Protein AF-A0AAV6HUF1-F1 (afdb_monomer_lite)

Structure (mmCIF, N/CA/C/O backbone):
data_AF-A0AAV6HUF1-F1
#
_entry.id   AF-A0AAV6HUF1-F1
#
loop_
_atom_site.group_PDB
_atom_site.id
_atom_site.type_symbol
_atom_site.label_atom_id
_atom_site.label_alt_id
_atom_site.label_comp_id
_atom_site.label_asym_id
_atom_site.label_entity_id
_atom_site.label_seq_id
_atom_site.pdbx_PDB_ins_code
_atom_site.Cartn_x
_atom_site.Cartn_y
_atom_site.Cartn_z
_atom_site.occupancy
_atom_site.B_iso_or_equiv
_atom_site.auth_seq_id
_atom_site.auth_comp_id
_atom_site.auth_asym_id
_atom_site.auth_atom_id
_atom_site.pdbx_PDB_model_num
ATOM 1 N N . MET A 1 1 ? 16.643 -7.130 -5.142 1.00 60.09 1 MET A N 1
ATOM 2 C CA . MET A 1 1 ? 15.341 -6.680 -5.684 1.00 60.09 1 MET A CA 1
ATOM 3 C C . MET A 1 1 ? 15.364 -6.553 -7.205 1.00 60.09 1 MET A C 1
ATOM 5 O O . MET A 1 1 ? 14.605 -7.262 -7.846 1.00 60.09 1 MET A O 1
ATOM 9 N N . PHE A 1 2 ? 16.252 -5.744 -7.796 1.00 74.12 2 PHE A N 1
ATOM 10 C CA . PHE A 1 2 ? 16.273 -5.488 -9.250 1.00 74.12 2 PHE A CA 1
ATOM 11 C C . PHE A 1 2 ? 16.430 -6.749 -10.125 1.00 74.12 2 PHE A C 1
ATOM 13 O O . PHE A 1 2 ? 15.743 -6.877 -11.133 1.00 74.12 2 PHE A O 1
ATOM 20 N N . LEU A 1 3 ? 17.226 -7.732 -9.683 1.00 79.75 3 LEU A N 1
ATOM 21 C CA . LEU A 1 3 ? 17.421 -9.001 -10.400 1.00 79.75 3 LEU A CA 1
ATOM 22 C C . LEU A 1 3 ? 16.119 -9.792 -10.615 1.00 79.75 3 LEU A C 1
ATOM 24 O O . LEU A 1 3 ? 15.947 -10.410 -11.659 1.00 79.75 3 LEU A O 1
ATOM 28 N N . ILE A 1 4 ? 15.189 -9.750 -9.655 1.00 84.06 4 ILE A N 1
ATOM 29 C CA . ILE A 1 4 ? 13.908 -10.470 -9.748 1.00 84.06 4 ILE A CA 1
ATOM 30 C C . ILE A 1 4 ? 13.023 -9.842 -10.828 1.00 84.06 4 ILE A C 1
ATOM 32 O O . ILE A 1 4 ? 12.381 -10.561 -11.590 1.00 84.06 4 ILE A O 1
ATOM 36 N N . VAL A 1 5 ? 13.030 -8.510 -10.926 1.00 84.38 5 VAL A N 1
ATOM 37 C CA . VAL A 1 5 ? 12.274 -7.785 -11.954 1.00 84.38 5 VAL A CA 1
ATOM 38 C C . VAL A 1 5 ? 12.822 -8.107 -13.342 1.00 84.38 5 VAL A C 1
ATOM 40 O O . VAL A 1 5 ? 12.061 -8.470 -14.235 1.00 84.38 5 VAL A O 1
ATOM 43 N N . VAL A 1 6 ? 14.147 -8.079 -13.501 1.00 83.25 6 VAL A N 1
ATOM 44 C CA . VAL A 1 6 ? 14.808 -8.441 -14.763 1.00 83.25 6 VAL A CA 1
ATOM 45 C C . VAL A 1 6 ? 14.539 -9.900 -15.141 1.00 83.25 6 VAL A C 1
ATOM 47 O O . VAL A 1 6 ? 14.185 -10.177 -16.284 1.00 83.25 6 VAL A O 1
ATOM 50 N N . ALA A 1 7 ? 14.652 -10.837 -14.196 1.00 85.50 7 ALA A N 1
ATOM 51 C CA . ALA A 1 7 ? 14.393 -12.253 -14.447 1.00 85.50 7 ALA A CA 1
ATOM 52 C C . ALA A 1 7 ? 12.942 -12.507 -14.883 1.00 85.50 7 ALA A C 1
ATOM 54 O O . ALA A 1 7 ? 12.719 -13.233 -15.848 1.00 85.50 7 ALA A O 1
ATOM 55 N N . ASN A 1 8 ? 11.962 -11.869 -14.232 1.00 85.25 8 ASN A N 1
ATOM 56 C CA . ASN A 1 8 ? 10.551 -11.977 -14.607 1.00 85.25 8 ASN A CA 1
ATOM 57 C C . ASN A 1 8 ? 10.303 -11.521 -16.056 1.00 85.25 8 ASN A C 1
ATOM 59 O O . ASN A 1 8 ? 9.626 -12.215 -16.819 1.00 85.25 8 ASN A O 1
ATOM 63 N N . MET A 1 9 ? 10.923 -10.404 -16.453 1.00 82.94 9 MET A N 1
ATOM 64 C CA . MET A 1 9 ? 10.835 -9.875 -17.814 1.00 82.94 9 MET A CA 1
ATOM 65 C C . MET A 1 9 ? 11.542 -10.777 -18.838 1.00 82.94 9 MET A C 1
ATOM 67 O O . MET A 1 9 ? 10.960 -11.071 -19.883 1.00 82.94 9 MET A O 1
ATOM 71 N N . LYS A 1 10 ? 12.762 -11.259 -18.545 1.00 85.88 10 LYS A N 1
ATOM 72 C CA . LYS A 1 10 ? 13.531 -12.148 -19.442 1.00 85.88 10 LYS A CA 1
ATOM 73 C C . LYS A 1 10 ? 12.841 -13.499 -19.650 1.00 85.88 10 LYS A C 1
ATOM 75 O O . LYS A 1 10 ? 12.828 -14.013 -20.764 1.00 85.88 10 LYS A O 1
ATOM 80 N N . LEU A 1 11 ? 12.217 -14.037 -18.603 1.00 89.19 11 LEU A N 1
ATOM 81 C CA . LEU A 1 11 ? 11.454 -15.287 -18.652 1.00 89.19 11 LEU A CA 1
ATOM 82 C C . LEU A 1 11 ? 10.034 -15.116 -19.223 1.00 89.19 11 LEU A C 1
ATOM 84 O O . LEU A 1 11 ? 9.312 -16.103 -19.329 1.00 89.19 11 LEU A O 1
ATOM 88 N N . LYS A 1 12 ? 9.629 -13.890 -19.597 1.00 86.44 12 LYS A N 1
ATOM 89 C CA . LYS A 1 12 ? 8.313 -13.568 -20.181 1.00 86.44 12 LYS A CA 1
ATOM 90 C C . LYS A 1 12 ? 7.139 -14.132 -19.369 1.00 86.44 12 LYS A C 1
ATOM 92 O O . LYS A 1 12 ? 6.148 -14.581 -19.936 1.00 86.44 12 LYS A O 1
ATOM 97 N N . LEU A 1 13 ? 7.238 -14.085 -18.038 1.00 86.50 13 LEU A N 1
ATOM 98 C CA . LEU A 1 13 ? 6.240 -14.693 -17.149 1.00 86.50 13 LEU A CA 1
ATOM 99 C C . LEU A 1 13 ? 4.868 -14.003 -17.223 1.00 86.50 13 LEU A C 1
ATOM 101 O O . LEU A 1 13 ? 3.872 -14.600 -16.829 1.00 86.50 13 LEU A O 1
ATOM 105 N N . GLY A 1 14 ? 4.805 -12.757 -17.710 1.00 83.25 14 GLY A N 1
ATOM 106 C CA . GLY A 1 14 ? 3.550 -12.014 -17.868 1.00 83.25 14 GLY A CA 1
ATOM 107 C C . GLY A 1 14 ? 2.866 -11.661 -16.544 1.00 83.25 14 GLY A C 1
ATOM 108 O O . GLY A 1 14 ? 1.686 -11.322 -16.533 1.00 83.25 14 GLY A O 1
ATOM 109 N N . THR A 1 15 ? 3.588 -11.747 -15.425 1.00 88.62 15 THR A N 1
ATOM 110 C CA . THR A 1 15 ? 3.066 -11.500 -14.079 1.00 88.62 15 THR A CA 1
ATOM 111 C C . THR A 1 15 ? 3.549 -10.161 -13.528 1.00 88.62 15 THR A C 1
ATOM 113 O O . THR A 1 15 ? 4.662 -9.718 -13.801 1.00 88.62 15 THR A O 1
ATOM 116 N N . GLY A 1 16 ? 2.702 -9.503 -12.733 1.00 86.38 16 GLY A N 1
ATOM 117 C CA . GLY A 1 16 ? 3.086 -8.301 -11.991 1.00 86.38 16 GLY A CA 1
ATOM 118 C C . GLY A 1 16 ? 3.967 -8.625 -10.780 1.00 86.38 16 GLY A C 1
ATOM 119 O O . GLY A 1 16 ? 3.915 -9.729 -10.238 1.00 86.38 16 GLY A O 1
ATOM 120 N N . ILE A 1 17 ? 4.754 -7.646 -10.326 1.00 88.88 17 ILE A N 1
ATOM 121 C CA . ILE A 1 17 ? 5.575 -7.747 -9.111 1.00 88.88 17 ILE A CA 1
ATOM 122 C C . ILE A 1 17 ? 5.099 -6.695 -8.109 1.00 88.88 17 ILE A C 1
ATOM 124 O O . ILE A 1 17 ? 5.119 -5.502 -8.406 1.00 88.88 17 ILE A O 1
ATOM 128 N N . LEU A 1 18 ? 4.709 -7.136 -6.910 1.00 90.56 18 LEU A N 1
ATOM 129 C CA . LEU A 1 18 ? 4.357 -6.258 -5.795 1.00 90.56 18 LEU A CA 1
ATOM 130 C C . LEU A 1 18 ? 5.588 -6.005 -4.918 1.00 90.56 18 LEU A C 1
ATOM 132 O O . LEU A 1 18 ? 6.174 -6.941 -4.375 1.00 90.56 18 LEU A O 1
ATOM 136 N N . ILE A 1 19 ? 5.963 -4.737 -4.755 1.00 89.19 19 ILE A N 1
ATOM 137 C CA . ILE A 1 19 ? 7.070 -4.312 -3.892 1.00 89.19 19 ILE A CA 1
ATOM 138 C C . ILE A 1 19 ? 6.486 -3.516 -2.729 1.00 89.19 19 ILE A C 1
ATOM 140 O O . ILE A 1 19 ? 6.077 -2.369 -2.897 1.00 89.19 19 ILE A O 1
ATOM 144 N N . ALA A 1 20 ? 6.443 -4.127 -1.547 1.00 89.19 20 ALA A N 1
ATOM 145 C CA . ALA A 1 20 ? 6.016 -3.451 -0.329 1.00 89.19 20 ALA A CA 1
ATOM 146 C C . ALA A 1 20 ? 7.164 -2.589 0.219 1.00 89.19 20 ALA A C 1
ATOM 148 O O . ALA A 1 20 ? 8.213 -3.107 0.605 1.00 89.19 20 ALA A O 1
ATOM 149 N N . VAL A 1 21 ? 6.969 -1.270 0.243 1.00 87.31 21 VAL A N 1
ATOM 150 C CA . VAL A 1 21 ? 7.951 -0.312 0.762 1.00 87.31 21 VAL A CA 1
ATOM 151 C C . VAL A 1 21 ? 7.529 0.110 2.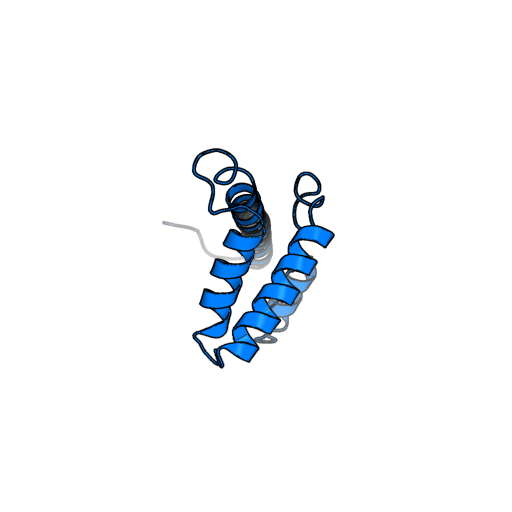173 1.00 87.31 21 VAL A C 1
ATOM 153 O O . VAL A 1 21 ? 6.411 0.594 2.351 1.00 87.31 21 VAL A O 1
ATOM 156 N N . PRO A 1 22 ? 8.384 -0.072 3.195 1.00 81.69 22 PRO A N 1
ATOM 157 C CA . PRO A 1 22 ? 8.028 0.271 4.564 1.00 81.69 22 PRO A CA 1
ATOM 158 C C . PRO A 1 22 ? 7.900 1.787 4.750 1.00 81.69 22 PRO A C 1
ATOM 160 O O . PRO A 1 22 ? 8.602 2.578 4.113 1.00 81.69 22 PRO A O 1
ATOM 163 N N . ILE A 1 23 ? 7.040 2.187 5.687 1.00 72.12 23 ILE A N 1
ATOM 164 C CA . ILE A 1 23 ? 6.943 3.577 6.139 1.00 72.12 23 ILE A CA 1
ATOM 165 C C . ILE A 1 23 ? 8.286 3.979 6.785 1.00 72.12 23 ILE A C 1
ATOM 167 O O . ILE A 1 23 ? 8.846 3.194 7.560 1.00 72.12 23 ILE A O 1
ATOM 171 N N . PRO A 1 24 ? 8.822 5.182 6.504 1.00 73.00 24 PRO A N 1
ATOM 172 C CA . PRO A 1 24 ? 10.030 5.679 7.162 1.00 73.00 24 PRO A CA 1
ATOM 173 C C . PRO A 1 24 ? 9.920 5.649 8.697 1.00 73.00 24 PRO A C 1
ATOM 175 O O . PRO A 1 24 ? 8.870 5.955 9.262 1.00 73.00 24 PRO A O 1
ATOM 178 N N . LYS A 1 25 ? 11.012 5.298 9.393 1.00 69.75 25 LYS A N 1
ATOM 179 C CA . LYS A 1 25 ? 11.018 5.071 10.857 1.00 69.75 25 LYS A CA 1
ATOM 180 C C . LYS A 1 25 ? 10.516 6.267 11.667 1.00 69.75 25 LYS A C 1
ATOM 182 O O . LYS A 1 25 ? 9.801 6.069 12.648 1.00 69.75 25 LYS A O 1
ATOM 187 N N . GLU A 1 26 ? 10.830 7.474 11.209 1.00 64.69 26 GLU A N 1
ATOM 188 C CA . GLU A 1 26 ? 10.402 8.764 11.774 1.00 64.69 26 GLU A CA 1
ATOM 189 C C . GLU A 1 26 ? 8.871 8.908 11.836 1.00 64.69 26 GLU A C 1
ATOM 191 O O . GLU A 1 26 ? 8.326 9.674 12.625 1.00 64.69 26 GLU A O 1
ATOM 196 N N . HIS A 1 27 ? 8.159 8.104 11.049 1.00 60.59 27 HIS A N 1
ATOM 197 C CA . HIS A 1 27 ? 6.709 8.073 10.964 1.00 60.59 27 HIS A CA 1
ATOM 198 C C . HIS A 1 27 ? 6.098 6.767 11.513 1.00 60.59 27 HIS A C 1
ATOM 200 O O . HIS A 1 27 ? 4.880 6.613 11.498 1.00 60.59 27 HIS A O 1
ATOM 206 N N . SER A 1 28 ? 6.889 5.841 12.067 1.00 58.94 28 SER A N 1
ATOM 207 C CA . SER A 1 28 ? 6.409 4.511 12.504 1.00 58.94 28 SER A CA 1
ATOM 208 C C . SER A 1 28 ? 5.734 4.468 13.890 1.00 58.94 28 SER A C 1
ATOM 210 O O . SER A 1 28 ? 5.049 3.502 14.213 1.00 58.94 28 SER A O 1
ATOM 212 N N . ALA A 1 29 ? 5.867 5.520 14.706 1.00 54.62 29 ALA A N 1
ATOM 213 C CA . ALA A 1 29 ? 5.541 5.497 16.141 1.00 54.62 29 ALA A CA 1
ATOM 214 C C . ALA A 1 29 ? 4.038 5.488 16.520 1.00 54.62 29 ALA A C 1
ATOM 216 O O . ALA A 1 29 ? 3.713 5.537 17.701 1.00 54.62 29 ALA A O 1
ATOM 217 N N . SER A 1 30 ? 3.104 5.436 15.562 1.00 63.12 30 SER A N 1
ATOM 218 C CA . SER A 1 30 ? 1.653 5.539 15.832 1.00 63.12 30 SER A CA 1
ATOM 219 C C . SER A 1 30 ? 0.859 4.252 15.581 1.00 63.12 30 SER A C 1
ATOM 221 O O . SER A 1 30 ? -0.365 4.312 15.487 1.00 63.12 30 SER A O 1
ATOM 223 N N . GLY A 1 31 ? 1.527 3.101 15.449 1.00 65.81 31 GLY A N 1
ATOM 224 C CA . GLY A 1 31 ? 0.889 1.847 15.027 1.00 65.81 31 GLY A CA 1
ATOM 225 C C . GLY A 1 31 ? -0.314 1.426 15.880 1.00 65.81 31 GLY A C 1
ATOM 226 O O . GLY A 1 31 ? -1.361 1.108 15.332 1.00 65.81 31 GLY A O 1
ATOM 227 N N . SER A 1 32 ? -0.214 1.499 17.210 1.00 71.38 32 SER A N 1
ATOM 228 C CA . SER A 1 32 ? -1.295 1.082 18.120 1.00 71.38 32 SER A CA 1
ATOM 229 C C . SER A 1 32 ? -2.518 2.007 18.096 1.00 71.38 32 SER A C 1
ATOM 231 O O . SER A 1 32 ? -3.652 1.539 18.185 1.00 71.38 32 SER A O 1
ATOM 233 N N . LEU A 1 33 ? -2.301 3.318 17.954 1.00 74.06 33 LEU A N 1
ATOM 234 C CA . LEU A 1 33 ? -3.375 4.309 17.855 1.00 74.06 33 LEU A CA 1
ATOM 235 C C . LEU A 1 33 ? -4.136 4.169 16.530 1.00 74.06 33 LEU A C 1
ATOM 237 O O . LEU A 1 33 ? -5.364 4.214 16.521 1.00 74.06 33 LEU A O 1
ATOM 241 N N . ILE A 1 34 ? -3.409 3.942 15.433 1.00 75.94 34 ILE A N 1
ATOM 242 C CA . ILE A 1 34 ? -4.002 3.697 14.114 1.00 75.94 34 ILE A CA 1
ATOM 243 C C . ILE A 1 34 ? -4.774 2.375 14.110 1.00 75.94 34 ILE A C 1
ATOM 245 O O . ILE A 1 34 ? -5.911 2.353 13.655 1.00 75.94 34 ILE A O 1
ATOM 249 N N . GLU A 1 35 ? -4.211 1.303 14.669 1.00 80.44 35 GLU A N 1
ATOM 250 C CA . GLU A 1 35 ? -4.890 0.005 14.755 1.00 80.44 35 GLU A CA 1
ATOM 251 C C . GLU A 1 35 ? -6.223 0.119 15.508 1.00 80.44 35 GLU A C 1
ATOM 253 O O . GLU A 1 35 ? -7.262 -0.326 15.025 1.00 80.44 35 GLU A O 1
ATOM 258 N N . SER A 1 36 ? -6.228 0.807 16.653 1.00 84.00 36 SER A N 1
ATOM 259 C CA . SER A 1 36 ? -7.453 1.062 17.420 1.00 84.00 36 SER A CA 1
ATOM 260 C C . SER A 1 36 ? -8.492 1.858 16.616 1.00 84.00 36 SER A C 1
ATOM 262 O O . SER A 1 36 ? -9.683 1.530 16.623 1.00 84.00 36 SER A O 1
ATOM 264 N N . ALA A 1 37 ? -8.051 2.872 15.864 1.00 84.88 37 ALA A N 1
ATOM 265 C CA . ALA A 1 37 ? -8.924 3.648 14.990 1.00 84.88 37 ALA A CA 1
ATOM 266 C C . ALA A 1 37 ? -9.504 2.809 13.837 1.00 84.88 37 ALA A C 1
ATOM 268 O O . ALA A 1 37 ? -10.690 2.942 13.538 1.00 84.88 37 ALA A O 1
ATOM 269 N N . ILE A 1 38 ? -8.709 1.917 13.234 1.00 86.38 38 ILE A N 1
ATOM 270 C CA . ILE A 1 38 ? -9.153 0.995 12.176 1.00 86.38 38 ILE A CA 1
ATOM 271 C C . ILE A 1 38 ? -10.220 0.044 12.714 1.00 86.38 38 ILE A C 1
ATOM 273 O O . ILE A 1 38 ? -11.291 -0.065 12.119 1.00 86.38 38 ILE A O 1
ATOM 277 N N . GLN A 1 39 ? -9.977 -0.595 13.861 1.00 91.44 39 GLN A N 1
ATOM 278 C CA . GLN A 1 39 ? -10.947 -1.518 14.460 1.00 91.44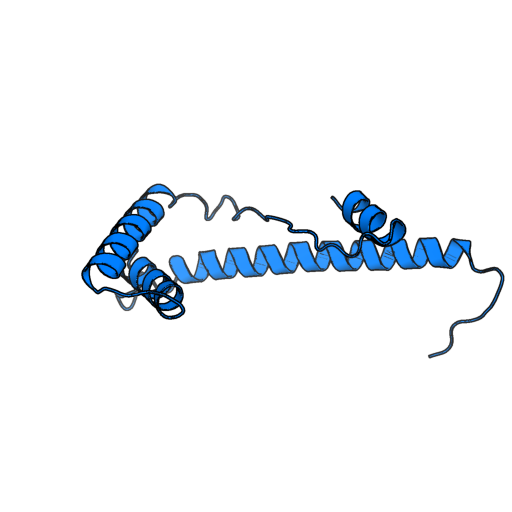 39 GLN A CA 1
ATOM 279 C C . GLN A 1 39 ? -12.272 -0.820 14.776 1.00 91.44 39 GLN A C 1
ATOM 281 O O . GLN A 1 39 ? -13.352 -1.354 14.516 1.00 91.44 39 GLN A O 1
ATOM 286 N N . LYS A 1 40 ? -12.208 0.414 15.282 1.00 91.31 40 LYS A N 1
ATOM 287 C CA . LYS A 1 40 ? -13.408 1.209 15.543 1.00 91.31 40 LYS A CA 1
ATOM 288 C C . LYS A 1 40 ? -14.137 1.596 14.252 1.00 91.31 40 LYS A C 1
ATOM 290 O O . LYS A 1 40 ? -15.356 1.462 14.197 1.00 91.31 40 LYS A O 1
ATOM 295 N N . ALA A 1 41 ? -13.416 2.017 13.214 1.00 89.62 41 ALA A N 1
ATOM 296 C CA . ALA A 1 41 ? -14.003 2.338 11.915 1.00 89.62 41 ALA A CA 1
ATOM 297 C C . ALA A 1 41 ? -14.674 1.115 11.263 1.00 89.62 41 ALA A C 1
ATOM 299 O O . ALA A 1 41 ? -15.766 1.246 10.718 1.00 89.62 41 ALA A O 1
ATOM 300 N N . LEU A 1 42 ? -14.075 -0.076 11.374 1.00 92.56 42 LEU A N 1
ATOM 301 C CA . LEU A 1 42 ? -14.652 -1.333 10.880 1.00 92.56 42 LEU A CA 1
ATOM 302 C C . LEU A 1 42 ? -15.956 -1.698 11.595 1.00 92.56 42 LEU A C 1
ATOM 304 O O . LEU A 1 42 ? -16.924 -2.092 10.943 1.00 92.56 42 LEU A O 1
ATOM 308 N N . ASN A 1 43 ? -16.005 -1.541 12.919 1.00 94.94 43 ASN A N 1
ATOM 309 C CA . ASN A 1 43 ? -17.230 -1.779 13.683 1.00 94.94 43 ASN A CA 1
ATOM 310 C C . ASN A 1 43 ? -18.332 -0.794 13.276 1.00 94.94 43 ASN A C 1
ATOM 312 O O . ASN A 1 43 ? -19.445 -1.211 12.975 1.00 94.94 43 ASN A O 1
ATOM 316 N N . GLU A 1 44 ? -18.008 0.496 13.158 1.00 93.56 44 GLU A N 1
ATOM 317 C CA . GLU A 1 44 ? -18.977 1.505 12.719 1.00 93.56 44 GLU A CA 1
ATOM 318 C C . GLU A 1 44 ? -19.457 1.284 11.274 1.00 93.56 44 GLU A C 1
ATOM 320 O O . GLU A 1 44 ? -20.624 1.540 10.976 1.00 93.56 44 GLU A O 1
ATOM 325 N N . ALA A 1 45 ? -18.586 0.811 10.376 1.00 93.75 45 ALA A N 1
ATOM 326 C CA . ALA A 1 45 ? -18.963 0.454 9.008 1.00 93.75 45 ALA A CA 1
ATOM 327 C C . ALA A 1 45 ? -19.976 -0.697 9.007 1.00 93.75 45 ALA A C 1
ATOM 329 O O . ALA A 1 45 ? -20.990 -0.627 8.310 1.00 93.75 45 ALA A O 1
ATOM 330 N N . ARG A 1 46 ? -19.733 -1.720 9.838 1.00 93.31 46 ARG A N 1
ATOM 331 C CA . ARG A 1 46 ? -20.615 -2.881 9.992 1.00 93.31 46 ARG A CA 1
ATOM 332 C C . ARG A 1 46 ? -21.969 -2.492 10.577 1.00 93.31 46 ARG A C 1
ATOM 334 O O . ARG A 1 46 ? -22.989 -2.885 10.018 1.00 93.31 46 ARG A O 1
ATOM 341 N N . ASP A 1 47 ? -21.982 -1.682 11.633 1.00 95.38 47 ASP A N 1
ATOM 342 C CA . ASP A 1 47 ? -23.215 -1.212 12.280 1.00 95.38 47 ASP A CA 1
ATOM 343 C C . ASP A 1 47 ? -24.072 -0.361 11.330 1.00 95.38 47 ASP A C 1
ATOM 345 O O . ASP A 1 47 ? -25.300 -0.404 11.377 1.00 95.38 47 ASP A O 1
ATOM 349 N N . LYS A 1 48 ? -23.427 0.390 10.429 1.00 93.19 48 LYS A N 1
ATOM 350 C CA . LYS A 1 48 ? -24.086 1.205 9.397 1.00 93.19 48 LYS A CA 1
ATOM 351 C C . LYS A 1 48 ? -24.408 0.433 8.111 1.00 93.19 48 LYS A C 1
ATOM 353 O O . LYS A 1 48 ? -24.986 1.018 7.198 1.00 93.19 48 LYS A O 1
ATOM 358 N N . GLY A 1 49 ? -24.032 -0.844 8.011 1.00 94.06 49 GLY A N 1
ATOM 359 C CA . GLY A 1 49 ? -24.236 -1.659 6.810 1.00 94.06 49 GLY A CA 1
ATOM 360 C C . GLY A 1 49 ? -23.468 -1.169 5.574 1.00 94.06 49 GLY A C 1
ATOM 361 O O . GLY A 1 49 ? -23.895 -1.422 4.447 1.00 94.06 49 GLY A O 1
ATOM 362 N N . ILE A 1 50 ? -22.355 -0.451 5.758 1.00 92.62 50 ILE A N 1
ATOM 363 C CA . ILE A 1 50 ? -21.525 0.054 4.657 1.00 92.62 50 ILE A CA 1
ATOM 364 C C . ILE A 1 50 ? -20.736 -1.113 4.069 1.00 92.62 50 ILE A C 1
ATOM 366 O O . ILE A 1 50 ? -19.966 -1.764 4.768 1.00 92.62 50 ILE A O 1
ATOM 370 N N . THR A 1 51 ? -20.927 -1.377 2.778 1.00 90.81 51 THR A N 1
ATOM 371 C CA . THR A 1 51 ? -20.302 -2.503 2.072 1.00 90.81 51 THR A CA 1
ATOM 372 C C . THR A 1 51 ? -19.915 -2.114 0.646 1.00 90.81 51 THR A C 1
ATOM 374 O O . THR A 1 51 ? -20.343 -1.082 0.119 1.00 90.81 51 THR A O 1
ATOM 377 N N . GLY A 1 52 ? -19.092 -2.943 0.004 1.00 90.56 52 GLY A N 1
ATOM 378 C CA . GLY A 1 52 ? -18.698 -2.755 -1.389 1.00 90.56 52 GLY A CA 1
ATOM 379 C C . GLY A 1 52 ? -17.781 -1.547 -1.582 1.00 90.56 52 GLY A C 1
ATOM 380 O O . GLY A 1 52 ? -16.898 -1.270 -0.776 1.00 90.56 52 GLY A O 1
ATOM 381 N N . ASN A 1 53 ? -17.985 -0.805 -2.667 1.00 88.62 53 ASN A N 1
ATOM 382 C CA . ASN A 1 53 ? -17.141 0.339 -3.030 1.00 88.62 53 ASN A CA 1
ATOM 383 C C . ASN A 1 53 ? -17.195 1.515 -2.033 1.00 88.62 53 ASN A C 1
ATOM 385 O O . ASN A 1 53 ? -16.315 2.372 -2.072 1.00 88.62 53 ASN A O 1
ATOM 389 N N . ALA A 1 54 ? -18.204 1.564 -1.157 1.00 87.69 54 ALA A N 1
ATOM 390 C CA . ALA A 1 54 ? -18.359 2.604 -0.142 1.00 87.69 54 ALA A CA 1
ATOM 391 C C . ALA A 1 54 ? -17.527 2.337 1.125 1.00 87.69 54 ALA A C 1
ATOM 393 O O . ALA A 1 54 ? -17.294 3.257 1.909 1.00 87.69 54 ALA A O 1
ATOM 394 N N . GLU A 1 55 ? -17.049 1.105 1.314 1.00 88.94 55 GLU A N 1
ATOM 395 C CA . GLU A 1 55 ? -16.319 0.693 2.512 1.00 88.94 55 GLU A CA 1
ATOM 396 C C . GLU A 1 55 ? -14.955 1.389 2.612 1.00 88.94 55 GLU A C 1
ATOM 398 O O . GLU A 1 55 ? -14.662 2.032 3.617 1.00 88.94 55 GLU A O 1
ATOM 403 N N . THR A 1 56 ? -14.140 1.356 1.552 1.00 85.19 56 THR A N 1
ATOM 404 C CA . THR A 1 56 ? -12.799 1.968 1.572 1.00 85.19 56 THR A CA 1
ATOM 405 C C . THR A 1 56 ? -12.830 3.489 1.796 1.00 85.19 56 THR A C 1
ATOM 407 O O . THR A 1 56 ? -12.107 3.952 2.681 1.00 85.19 56 THR A O 1
ATOM 410 N N . PRO A 1 57 ? -13.661 4.289 1.091 1.00 86.25 57 PRO A N 1
ATOM 411 C CA . PRO A 1 57 ? -13.759 5.726 1.360 1.00 86.25 57 PRO A CA 1
ATOM 412 C C . PRO A 1 57 ? -14.237 6.041 2.783 1.00 86.25 57 PRO A C 1
ATOM 414 O O . PRO A 1 57 ? -13.716 6.961 3.412 1.00 86.25 57 PRO A O 1
ATOM 417 N N . PHE A 1 58 ? -15.188 5.263 3.313 1.00 88.88 58 PHE A N 1
ATOM 418 C CA . PHE A 1 58 ? -15.679 5.438 4.678 1.00 88.88 58 PHE A CA 1
ATOM 419 C C . PHE A 1 58 ? -14.594 5.155 5.721 1.00 88.88 58 PHE A C 1
ATOM 421 O O . PHE A 1 58 ? -14.380 5.968 6.621 1.00 88.88 58 PHE A O 1
ATOM 428 N N . LEU A 1 59 ? -13.893 4.024 5.596 1.00 85.06 59 LEU A N 1
ATOM 429 C CA . LEU A 1 59 ? -12.853 3.629 6.544 1.00 85.06 59 LEU A CA 1
ATOM 430 C C . LEU A 1 59 ? -11.722 4.658 6.588 1.00 85.06 59 LEU A C 1
ATOM 432 O O . LEU A 1 59 ? -11.315 5.059 7.676 1.00 85.06 59 LEU A O 1
ATOM 436 N N . LEU A 1 60 ? -11.258 5.134 5.428 1.00 84.62 60 LEU A N 1
ATOM 437 C CA . LEU A 1 60 ? -10.203 6.148 5.356 1.00 84.62 60 LEU A CA 1
ATOM 438 C C . LEU A 1 60 ? -10.625 7.459 6.033 1.00 84.62 60 LEU A C 1
ATOM 440 O O . LEU A 1 60 ? -9.881 7.994 6.857 1.00 84.62 60 LEU A O 1
ATOM 444 N N . ALA A 1 61 ? -11.837 7.945 5.747 1.00 84.38 61 ALA A N 1
ATOM 445 C CA . ALA A 1 61 ? -12.363 9.155 6.374 1.00 84.38 61 ALA A CA 1
ATOM 446 C C . ALA A 1 61 ? -12.490 8.992 7.895 1.00 84.38 61 ALA A C 1
ATOM 448 O O . ALA A 1 61 ? -12.062 9.856 8.663 1.00 84.38 61 ALA A O 1
ATOM 449 N N . ARG A 1 62 ? -13.020 7.851 8.347 1.00 85.38 62 ARG A N 1
ATOM 450 C CA . ARG A 1 62 ? -13.280 7.626 9.765 1.00 85.38 62 ARG A CA 1
ATOM 451 C C . ARG A 1 62 ? -12.010 7.411 10.581 1.00 85.38 62 ARG A C 1
ATOM 453 O O . ARG A 1 62 ? -11.907 7.925 11.694 1.00 85.38 62 ARG A O 1
ATOM 460 N N . VAL A 1 63 ? -11.026 6.698 10.036 1.00 84.25 63 VAL A N 1
ATOM 461 C CA . VAL A 1 63 ? -9.706 6.555 10.667 1.00 84.25 63 VAL A CA 1
ATOM 462 C C . VAL A 1 63 ? -9.044 7.923 10.809 1.00 84.25 63 VAL A C 1
ATOM 464 O O . VAL A 1 63 ? -8.522 8.219 11.883 1.00 84.25 63 VAL A O 1
ATOM 467 N N . ASN A 1 64 ? -9.130 8.789 9.795 1.00 76.81 64 ASN A N 1
ATOM 468 C CA . ASN A 1 64 ? -8.599 10.151 9.867 1.00 76.81 64 ASN A CA 1
ATOM 469 C C . ASN A 1 64 ? -9.262 10.982 10.987 1.00 76.81 64 ASN A C 1
ATOM 471 O O . ASN A 1 64 ? -8.576 11.603 11.797 1.00 76.81 64 ASN A O 1
ATOM 475 N N . GLU A 1 65 ? -10.592 10.938 11.109 1.00 81.38 65 GLU A N 1
ATOM 476 C CA . GLU A 1 65 ? -11.315 11.610 12.202 1.00 81.38 65 GLU A CA 1
ATOM 477 C C . GLU A 1 65 ? -10.886 11.104 13.589 1.00 81.38 65 GLU A C 1
ATOM 479 O O . GLU A 1 65 ? -10.593 11.899 14.484 1.00 81.38 65 GLU A O 1
ATOM 484 N N . LEU A 1 66 ? -10.828 9.780 13.769 1.00 81.50 66 LEU A N 1
ATOM 485 C CA . LEU A 1 66 ? -10.516 9.129 15.047 1.00 81.50 66 LEU A CA 1
ATOM 486 C C . LEU A 1 66 ? -9.066 9.327 15.493 1.00 81.50 66 LEU A C 1
ATOM 488 O O . LEU A 1 66 ? -8.776 9.281 16.687 1.00 81.50 66 LEU A O 1
ATOM 492 N N . THR A 1 67 ? -8.165 9.551 14.543 1.00 74.50 67 THR A N 1
ATOM 493 C CA . THR A 1 67 ? -6.747 9.816 14.804 1.00 74.50 67 THR A CA 1
ATOM 494 C C . THR A 1 67 ? -6.435 11.313 14.937 1.00 74.50 67 THR A C 1
ATOM 496 O O . THR A 1 67 ? -5.280 11.685 15.136 1.00 74.50 67 THR A O 1
ATOM 499 N N . GLY A 1 68 ? -7.471 12.165 14.938 1.00 66.75 68 GLY A N 1
ATOM 500 C CA . GLY A 1 68 ? -7.393 13.576 15.316 1.00 66.75 68 GLY A CA 1
ATOM 501 C C . GLY A 1 68 ? -7.563 14.570 14.169 1.00 66.75 68 GLY A C 1
ATOM 502 O O . GLY A 1 68 ? -7.552 15.769 14.438 1.00 66.75 68 GLY A O 1
ATOM 503 N N . GLY A 1 69 ? -7.764 14.126 12.924 1.00 57.12 69 GLY A N 1
ATOM 504 C CA . GLY A 1 69 ? -7.824 14.952 11.705 1.00 57.12 69 GLY A CA 1
ATOM 505 C C . GLY A 1 69 ? -8.908 16.041 11.651 1.00 57.12 69 GLY A C 1
ATOM 506 O O . GLY A 1 69 ? -8.862 16.892 10.769 1.00 57.12 69 GLY A O 1
ATOM 507 N N . ALA A 1 70 ? -9.859 16.066 12.592 1.00 47.28 70 ALA A N 1
ATOM 508 C CA . ALA A 1 70 ? -10.994 16.997 12.585 1.00 47.28 70 ALA A CA 1
ATOM 509 C C . ALA A 1 70 ? -10.766 18.330 13.338 1.00 47.28 70 ALA A C 1
ATOM 511 O O . ALA A 1 70 ? -11.604 19.226 13.236 1.00 47.28 70 ALA A O 1
ATOM 512 N N . SER A 1 71 ? -9.668 18.501 14.092 1.00 37.12 71 SER A N 1
ATOM 513 C CA . SER A 1 71 ? -9.408 19.748 14.838 1.00 37.12 71 SER A CA 1
ATOM 514 C C . SER A 1 71 ? -8.458 20.685 14.078 1.00 37.12 71 SER A C 1
ATOM 516 O O . SER A 1 71 ? -7.287 20.376 13.845 1.00 37.12 71 SER A O 1
ATOM 518 N N . LEU A 1 72 ? -9.002 21.845 13.707 1.00 37.25 72 LEU A N 1
ATOM 519 C CA . LEU A 1 72 ? -8.555 22.888 12.766 1.00 37.25 72 LEU A CA 1
ATOM 520 C C . LEU A 1 72 ? -7.157 23.526 12.956 1.00 37.25 72 LEU A C 1
ATOM 522 O O . LEU A 1 72 ? -6.898 24.585 12.395 1.00 37.25 72 LEU A O 1
ATOM 526 N N . SER A 1 73 ? -6.224 22.952 13.713 1.00 38.12 73 SER A N 1
ATOM 527 C CA . SER A 1 73 ? -4.867 23.536 13.821 1.00 38.12 73 SER A CA 1
ATOM 528 C C . SER A 1 73 ? -3.758 22.580 14.259 1.00 38.12 73 SER A C 1
ATOM 530 O O . SER A 1 73 ? -2.587 22.899 14.083 1.00 38.12 73 SER A O 1
ATOM 532 N N . SER A 1 74 ? -4.079 21.393 14.775 1.00 34.66 74 SER A N 1
ATOM 533 C CA . SER A 1 74 ? -3.071 20.446 15.286 1.00 34.66 74 SER A CA 1
ATOM 534 C C . SER A 1 74 ? -2.835 19.246 14.357 1.00 34.66 74 SER A C 1
ATOM 536 O O . SER A 1 74 ? -1.781 18.617 14.427 1.00 34.66 74 SER A O 1
ATOM 538 N N . SER A 1 75 ? -3.779 18.949 13.456 1.00 37.03 75 SER A N 1
ATOM 539 C CA . SER A 1 75 ? -3.871 17.624 12.820 1.00 37.03 75 SER A CA 1
ATOM 540 C C . SER A 1 75 ? -3.750 17.585 11.299 1.00 37.03 75 SER A C 1
ATOM 542 O O . SER A 1 75 ? -3.634 16.497 10.743 1.00 37.03 75 SER A O 1
ATOM 544 N N . ILE A 1 76 ? -3.655 18.732 10.619 1.00 40.06 76 ILE A N 1
ATOM 545 C CA . ILE A 1 76 ? -3.298 18.766 9.188 1.00 40.06 76 ILE A CA 1
ATOM 546 C C . ILE A 1 76 ? -1.824 18.377 8.946 1.00 40.06 76 ILE A C 1
ATOM 548 O O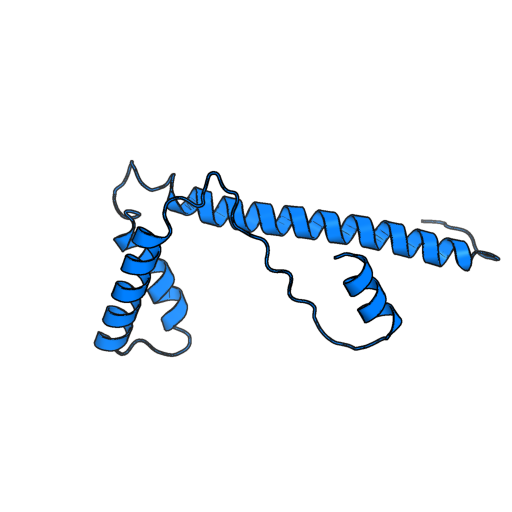 . ILE A 1 76 ? -1.402 18.174 7.818 1.00 40.06 76 ILE A O 1
ATOM 552 N N . LEU A 1 77 ? -1.018 18.259 10.009 1.00 38.47 77 LEU A N 1
ATOM 553 C CA . LEU A 1 77 ? 0.425 18.036 9.901 1.00 38.47 77 LEU A CA 1
ATOM 554 C C . LEU A 1 77 ? 0.869 16.596 10.199 1.00 38.47 77 LEU A C 1
ATOM 556 O O . LEU A 1 77 ? 1.984 16.243 9.837 1.00 38.47 77 LEU A O 1
ATOM 560 N N . TYR A 1 78 ? 0.061 15.751 10.847 1.00 41.22 78 TYR A N 1
ATOM 561 C CA . TYR A 1 78 ? 0.546 14.448 11.345 1.00 41.22 78 TYR A CA 1
ATOM 562 C C . TYR A 1 78 ? -0.007 13.215 10.621 1.00 41.22 78 TYR A C 1
ATOM 564 O O . TYR A 1 78 ? 0.705 12.214 10.560 1.00 41.22 78 TYR A O 1
ATOM 572 N N . LEU A 1 79 ? -1.215 13.272 10.053 1.00 43.78 79 LEU A N 1
ATOM 573 C CA . LEU A 1 79 ? -1.779 12.182 9.239 1.00 43.78 79 LEU A CA 1
ATOM 574 C C . LEU A 1 79 ? -1.467 12.375 7.756 1.00 43.78 79 LEU A C 1
ATOM 576 O O . LEU A 1 79 ? -0.863 11.490 7.152 1.00 43.78 79 LEU A O 1
ATOM 580 N N . ASP A 1 80 ? -1.699 13.583 7.233 1.00 51.56 80 ASP A N 1
ATOM 581 C CA . ASP A 1 80 ? -1.285 13.964 5.877 1.00 51.56 80 ASP A CA 1
ATOM 582 C C . ASP A 1 80 ? 0.214 13.732 5.669 1.00 51.56 80 ASP A C 1
ATOM 584 O O . ASP A 1 80 ? 0.620 13.108 4.694 1.00 51.56 80 ASP A O 1
ATOM 588 N N . SER A 1 81 ? 1.067 14.139 6.615 1.00 55.53 81 SER A N 1
ATOM 589 C CA . SER A 1 81 ? 2.516 13.985 6.438 1.00 55.53 81 SER A CA 1
ATOM 590 C C . SER A 1 81 ? 2.970 12.532 6.328 1.00 55.53 81 SER A C 1
ATOM 592 O O . SER A 1 81 ? 3.961 12.287 5.648 1.00 55.53 81 SER A O 1
ATOM 594 N N . LYS A 1 82 ? 2.284 11.564 6.955 1.00 60.16 82 LYS A N 1
ATOM 595 C CA . LYS A 1 82 ? 2.687 10.149 6.892 1.00 60.16 82 LYS A CA 1
ATOM 596 C C . LYS A 1 82 ? 2.244 9.480 5.606 1.00 60.16 82 LYS A C 1
ATOM 598 O O . LYS A 1 82 ? 3.062 8.799 4.993 1.00 60.16 82 LYS A O 1
ATOM 603 N N . ASP A 1 83 ? 1.006 9.708 5.181 1.00 65.75 83 ASP A N 1
ATOM 604 C CA . ASP A 1 83 ? 0.510 9.179 3.909 1.00 65.75 83 ASP A CA 1
ATOM 605 C C . ASP A 1 83 ? 1.261 9.821 2.743 1.00 65.75 83 ASP A C 1
ATOM 607 O O . ASP A 1 83 ? 1.748 9.128 1.849 1.00 65.75 83 ASP A O 1
ATOM 611 N N . ILE A 1 84 ? 1.500 11.133 2.811 1.00 71.69 84 ILE A N 1
ATOM 612 C CA . ILE A 1 84 ? 2.351 11.847 1.859 1.00 71.69 84 ILE A CA 1
ATOM 613 C C . ILE A 1 84 ? 3.788 11.315 1.914 1.00 71.69 84 ILE A C 1
ATOM 615 O O . ILE A 1 84 ? 4.395 11.123 0.861 1.00 71.69 84 ILE A O 1
ATOM 619 N N . ALA A 1 85 ? 4.358 11.055 3.095 1.00 73.75 85 ALA A N 1
ATOM 620 C CA . ALA A 1 85 ? 5.699 10.479 3.208 1.00 73.75 85 ALA A CA 1
ATOM 621 C C . ALA A 1 85 ? 5.769 9.062 2.629 1.00 73.75 85 ALA A C 1
ATOM 623 O O . ALA A 1 85 ? 6.746 8.740 1.955 1.00 73.75 85 ALA A O 1
ATOM 624 N N . LEU A 1 86 ? 4.746 8.230 2.836 1.00 76.75 86 LEU A N 1
ATOM 625 C CA . LEU A 1 86 ? 4.670 6.887 2.269 1.00 76.75 86 LEU A CA 1
ATOM 626 C C . LEU A 1 86 ? 4.535 6.942 0.747 1.00 76.75 86 LEU A C 1
ATOM 628 O O . LEU A 1 86 ? 5.298 6.279 0.052 1.00 76.75 86 LEU A O 1
ATOM 632 N N . VAL A 1 87 ? 3.639 7.775 0.212 1.00 83.06 87 VAL A N 1
ATOM 633 C CA . VAL A 1 87 ? 3.483 7.967 -1.238 1.00 83.06 87 VAL A CA 1
ATOM 634 C C . VAL A 1 87 ? 4.775 8.502 -1.855 1.00 83.06 87 VAL A C 1
ATOM 636 O O . VAL A 1 87 ? 5.226 7.982 -2.875 1.00 83.06 87 VAL A O 1
ATOM 639 N N . LYS A 1 88 ? 5.433 9.479 -1.218 1.00 84.69 88 LYS A N 1
ATOM 640 C CA . LYS A 1 88 ? 6.744 9.990 -1.651 1.00 84.69 88 LYS A CA 1
ATOM 641 C C . LYS A 1 88 ? 7.824 8.913 -1.599 1.00 84.69 88 LYS A C 1
ATOM 643 O O . LYS A 1 88 ? 8.628 8.826 -2.523 1.00 84.69 88 LYS A O 1
ATOM 648 N N . ASN A 1 89 ? 7.846 8.081 -0.559 1.00 87.50 89 ASN A N 1
ATOM 649 C CA . ASN A 1 89 ? 8.808 6.988 -0.436 1.00 87.50 89 ASN A CA 1
ATOM 650 C C . ASN A 1 89 ? 8.564 5.906 -1.501 1.00 87.50 89 ASN A C 1
ATOM 652 O O . ASN A 1 89 ? 9.508 5.459 -2.150 1.00 8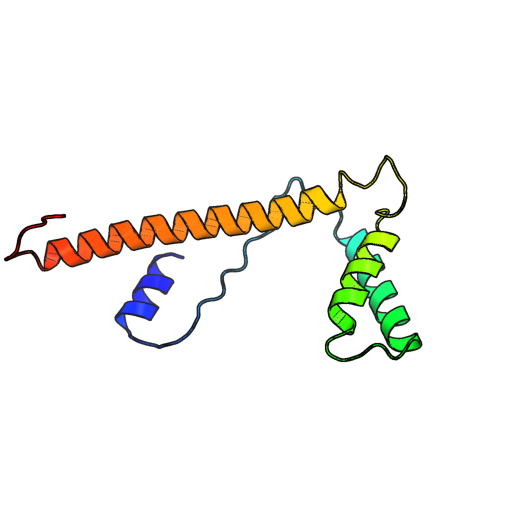7.50 89 ASN A O 1
ATOM 656 N N . ASN A 1 90 ? 7.303 5.552 -1.757 1.00 89.88 90 ASN A N 1
ATOM 657 C CA . ASN A 1 90 ? 6.910 4.647 -2.836 1.00 89.88 90 ASN A CA 1
ATOM 658 C C . ASN A 1 90 ? 7.336 5.204 -4.198 1.00 89.88 90 ASN A C 1
ATOM 660 O O . ASN A 1 90 ? 7.937 4.482 -4.991 1.00 89.88 90 ASN A O 1
ATOM 664 N N . ALA A 1 91 ? 7.091 6.493 -4.450 1.00 90.25 91 ALA A N 1
ATOM 665 C CA . ALA A 1 91 ? 7.503 7.165 -5.678 1.00 90.25 91 ALA A CA 1
ATOM 666 C C . ALA A 1 91 ? 9.031 7.185 -5.836 1.00 90.25 91 ALA A C 1
ATOM 668 O O . ALA A 1 91 ? 9.543 6.879 -6.910 1.00 90.25 91 ALA A O 1
ATOM 669 N N . LEU A 1 92 ? 9.774 7.473 -4.763 1.00 91.81 92 LEU A N 1
ATOM 670 C CA . LEU A 1 92 ? 11.237 7.461 -4.757 1.00 91.81 92 LEU A CA 1
ATOM 671 C C . LEU A 1 92 ? 11.797 6.066 -5.058 1.00 91.81 92 LEU A C 1
ATOM 673 O O . LEU A 1 92 ? 12.706 5.926 -5.878 1.00 91.81 92 LEU A O 1
ATOM 677 N N . VAL A 1 93 ? 11.277 5.028 -4.398 1.00 90.75 93 VAL A N 1
ATOM 678 C CA . VAL A 1 93 ? 11.690 3.640 -4.643 1.00 90.75 93 VAL A CA 1
ATOM 679 C C . VAL A 1 93 ? 11.328 3.219 -6.067 1.00 90.75 93 VAL A C 1
ATOM 681 O O . VAL A 1 93 ? 12.175 2.653 -6.757 1.00 90.75 93 VAL A O 1
ATOM 684 N N . GLY A 1 94 ? 10.126 3.560 -6.538 1.00 90.62 94 GLY A N 1
ATOM 685 C CA . GLY A 1 94 ? 9.689 3.326 -7.914 1.00 90.62 94 GLY A CA 1
ATOM 686 C C . GLY A 1 94 ? 10.610 3.983 -8.943 1.00 90.62 94 GLY A C 1
ATOM 687 O O . GLY A 1 94 ? 11.060 3.319 -9.874 1.00 90.62 94 GLY A O 1
ATOM 688 N N . ALA A 1 95 ? 10.978 5.249 -8.735 1.00 93.81 95 ALA A N 1
ATOM 689 C CA . ALA A 1 95 ? 11.908 5.969 -9.601 1.00 93.81 95 ALA A CA 1
ATOM 690 C C . ALA A 1 95 ? 13.298 5.312 -9.629 1.00 93.81 95 ALA A C 1
ATOM 692 O O . ALA A 1 95 ? 13.868 5.117 -10.700 1.00 93.81 95 ALA A O 1
ATOM 693 N N . LYS A 1 96 ? 13.828 4.895 -8.470 1.00 92.38 96 LYS A N 1
ATOM 694 C CA . LYS A 1 96 ? 15.109 4.167 -8.391 1.00 92.38 96 LYS A CA 1
ATOM 695 C C . LYS A 1 96 ? 15.068 2.840 -9.153 1.00 92.38 96 LYS A C 1
ATOM 697 O O . LYS A 1 96 ? 16.033 2.503 -9.835 1.00 92.38 96 LYS A O 1
ATOM 702 N N . ILE A 1 97 ? 13.959 2.101 -9.057 1.00 90.06 97 ILE A N 1
ATOM 703 C CA . ILE A 1 97 ? 13.746 0.869 -9.829 1.00 90.06 97 ILE A CA 1
ATOM 704 C C . ILE A 1 97 ? 13.722 1.171 -11.327 1.00 90.06 97 ILE A C 1
ATOM 706 O O . ILE A 1 97 ? 14.419 0.497 -12.081 1.00 90.06 97 ILE A O 1
ATOM 710 N N . ALA A 1 98 ? 12.982 2.197 -11.751 1.00 90.19 98 ALA A N 1
ATOM 711 C CA . ALA A 1 98 ? 12.882 2.577 -13.156 1.00 90.19 98 ALA A CA 1
ATOM 712 C C . ALA A 1 98 ? 14.245 2.959 -13.758 1.00 90.19 98 ALA A C 1
ATOM 714 O O . ALA A 1 98 ? 14.600 2.453 -14.821 1.00 90.19 98 ALA A O 1
ATOM 715 N N . VAL A 1 99 ? 15.034 3.786 -13.061 1.00 92.19 99 VAL A N 1
ATOM 716 C CA . VAL A 1 99 ? 16.378 4.194 -13.510 1.00 92.19 99 VAL A CA 1
ATOM 717 C C . VAL A 1 99 ? 17.311 2.990 -13.640 1.00 92.19 99 VAL A C 1
ATOM 719 O O . VAL A 1 99 ? 17.964 2.828 -14.668 1.00 92.19 99 VAL A O 1
ATOM 722 N N . CYS A 1 100 ? 17.341 2.110 -12.635 1.00 88.38 100 CYS A N 1
ATOM 723 C CA . CYS A 1 100 ? 18.191 0.920 -12.658 1.00 88.38 100 CYS A CA 1
ATOM 724 C C . CYS A 1 100 ? 17.819 -0.033 -13.809 1.00 88.38 100 CYS A C 1
ATOM 726 O O . CYS A 1 100 ? 18.697 -0.549 -14.497 1.00 88.38 100 CYS A O 1
ATOM 728 N N . LEU A 1 101 ? 16.520 -0.226 -14.068 1.00 86.00 101 LEU A N 1
ATOM 729 C CA . LEU A 1 101 ? 16.049 -1.04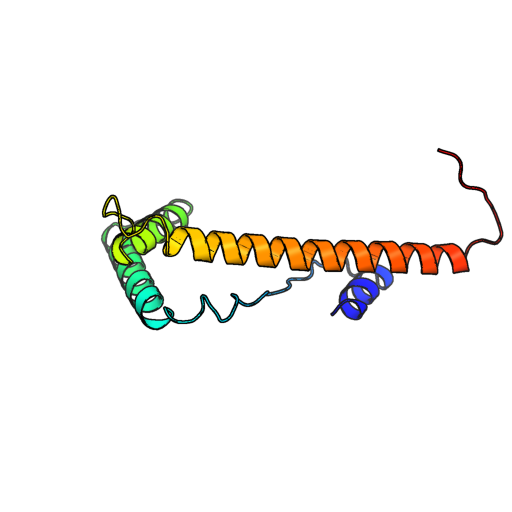2 -15.191 1.00 86.00 101 LEU A CA 1
ATOM 730 C C . LEU A 1 101 ? 16.371 -0.418 -16.553 1.00 86.00 101 LEU A C 1
ATOM 732 O O . LEU A 1 101 ? 16.679 -1.152 -17.490 1.00 86.00 101 LEU A O 1
ATOM 736 N N . ALA A 1 102 ? 16.301 0.910 -16.676 1.00 88.31 102 ALA A N 1
ATOM 737 C CA . ALA A 1 102 ? 16.663 1.608 -17.906 1.00 88.31 102 ALA A CA 1
ATOM 738 C C . ALA A 1 102 ? 18.151 1.412 -18.241 1.00 88.31 102 ALA A C 1
ATOM 740 O O . ALA A 1 102 ? 18.465 1.025 -19.364 1.00 88.31 102 ALA A O 1
ATOM 741 N N . GLN A 1 103 ? 19.034 1.563 -17.248 1.00 85.44 103 GLN A N 1
ATOM 742 C CA . GLN A 1 103 ? 20.475 1.315 -17.385 1.00 85.44 103 GLN A CA 1
ATOM 743 C C . GLN A 1 103 ? 20.771 -0.140 -17.780 1.00 85.44 103 GLN A C 1
ATOM 745 O O . GLN A 1 103 ? 21.465 -0.389 -18.756 1.00 85.44 103 GLN A O 1
ATOM 750 N N . MET A 1 104 ? 20.161 -1.117 -17.100 1.00 80.44 104 MET A N 1
ATOM 751 C CA . MET A 1 104 ? 20.359 -2.538 -17.429 1.00 80.44 104 MET A CA 1
ATOM 752 C C . MET A 1 104 ? 19.828 -2.914 -18.820 1.00 80.44 104 MET A C 1
ATOM 754 O O . MET A 1 104 ? 20.371 -3.805 -19.470 1.00 80.44 104 MET A O 1
ATOM 758 N N . ARG A 1 105 ? 18.765 -2.251 -19.298 1.00 76.50 105 ARG A N 1
ATOM 759 C CA . ARG A 1 105 ? 18.273 -2.423 -20.673 1.00 76.50 105 ARG A CA 1
ATOM 760 C C . ARG A 1 105 ? 19.243 -1.820 -21.688 1.00 76.50 105 ARG A C 1
ATOM 762 O O . ARG A 1 105 ? 19.362 -2.350 -22.788 1.00 76.50 105 ARG A O 1
ATOM 769 N N . GLU A 1 106 ? 19.897 -0.710 -21.366 1.00 69.06 106 GLU A N 1
ATOM 770 C CA . GLU A 1 106 ? 20.963 -0.163 -22.205 1.00 69.06 106 GLU A CA 1
ATOM 771 C C . GLU A 1 106 ? 22.154 -1.118 -22.266 1.00 69.06 106 GLU A C 1
ATOM 773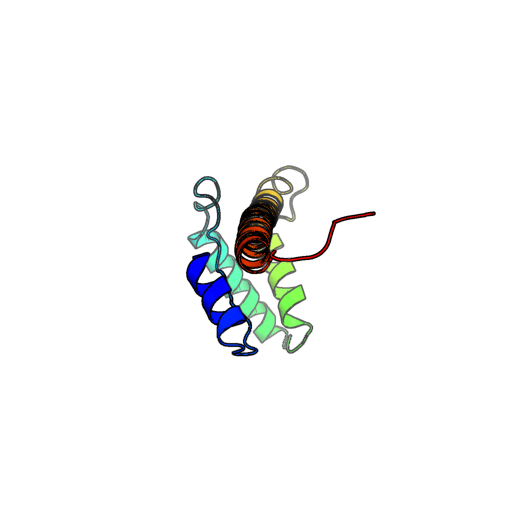 O O . GLU A 1 106 ? 22.602 -1.401 -23.371 1.00 69.06 106 GLU A O 1
ATOM 778 N N . ASP A 1 107 ? 22.576 -1.710 -21.150 1.00 60.59 107 ASP A N 1
ATOM 779 C CA . ASP A 1 107 ? 23.668 -2.694 -21.122 1.00 60.59 107 ASP A CA 1
ATOM 780 C C . ASP A 1 107 ? 23.346 -3.970 -21.927 1.00 60.59 107 ASP A C 1
ATOM 782 O O . ASP A 1 107 ? 24.172 -4.422 -22.720 1.00 60.59 107 ASP A O 1
ATOM 786 N N . ASP A 1 108 ? 22.124 -4.514 -21.809 1.00 60.84 108 ASP A N 1
ATOM 787 C CA . ASP A 1 108 ? 21.662 -5.636 -22.650 1.00 60.84 108 ASP A CA 1
ATOM 788 C C . ASP A 1 108 ? 21.641 -5.241 -24.147 1.00 60.84 108 ASP A C 1
ATOM 790 O O . ASP A 1 108 ? 22.000 -6.050 -25.001 1.00 60.84 108 ASP A O 1
ATOM 794 N N . ARG A 1 109 ? 21.281 -3.989 -24.488 1.00 53.91 109 ARG A N 1
ATOM 795 C CA . ARG A 1 109 ? 21.321 -3.482 -25.878 1.00 53.91 109 ARG A CA 1
ATOM 796 C C . ARG A 1 109 ? 22.743 -3.252 -26.397 1.00 53.91 109 ARG A C 1
ATOM 798 O O . ARG A 1 109 ? 22.963 -3.384 -27.597 1.00 53.91 109 ARG A O 1
ATOM 805 N N . HIS A 1 110 ? 23.710 -2.950 -25.530 1.00 48.06 110 HIS A N 1
ATOM 806 C CA . HIS A 1 110 ? 25.126 -2.861 -25.910 1.00 48.06 110 HIS A CA 1
ATOM 807 C C . HIS A 1 110 ? 25.754 -4.245 -26.147 1.00 48.06 110 HIS A C 1
ATOM 809 O O . HIS A 1 110 ? 26.739 -4.340 -26.874 1.00 48.06 110 HIS A O 1
ATOM 815 N N . GLY A 1 111 ? 25.153 -5.322 -25.624 1.00 45.25 111 GLY A N 1
ATOM 816 C CA . GLY A 1 111 ? 25.484 -6.703 -25.996 1.00 45.25 111 GLY A CA 1
ATOM 817 C C . GLY A 1 111 ? 25.005 -7.117 -27.396 1.00 45.25 111 GLY A C 1
ATOM 818 O O . GLY A 1 111 ? 25.553 -8.057 -27.967 1.00 45.25 111 GLY A O 1
ATOM 819 N N . GLU A 1 112 ? 24.031 -6.406 -27.975 1.00 42.88 112 GLU A N 1
ATOM 820 C CA . GLU A 1 112 ? 23.522 -6.642 -29.338 1.00 42.88 112 GLU A CA 1
ATOM 821 C C . GLU A 1 112 ? 24.026 -5.615 -30.370 1.00 42.88 112 GLU A C 1
ATOM 823 O O . GLU A 1 112 ? 23.742 -5.740 -31.559 1.00 42.88 112 GLU A O 1
ATOM 828 N N . PHE A 1 113 ? 24.838 -4.634 -29.967 1.00 38.62 113 PHE A N 1
ATOM 829 C CA . PHE A 1 113 ? 25.335 -3.581 -30.859 1.00 38.62 113 PHE A CA 1
ATOM 830 C C . PHE A 1 113 ? 26.614 -3.981 -31.620 1.00 38.62 113 PHE A C 1
ATOM 832 O O . PHE A 1 113 ? 27.608 -3.259 -31.653 1.00 38.62 113 PHE A O 1
ATOM 839 N N . LEU A 1 114 ? 26.557 -5.106 -32.339 1.00 40.72 114 LEU A N 1
ATOM 840 C CA . LEU A 1 114 ? 26.945 -5.046 -33.745 1.00 40.72 114 LEU A CA 1
ATOM 841 C C . LEU A 1 114 ? 25.696 -4.584 -34.497 1.00 40.72 114 LEU A C 1
ATOM 843 O O . LEU A 1 114 ? 24.809 -5.375 -34.796 1.00 40.72 114 LEU A O 1
ATOM 847 N N . SER A 1 115 ? 25.696 -3.295 -34.833 1.00 43.06 115 SER A N 1
ATOM 848 C CA . SER A 1 115 ? 24.845 -2.622 -35.817 1.00 43.06 115 SER A CA 1
ATOM 849 C C . SER A 1 115 ? 23.737 -1.689 -35.288 1.00 43.06 115 SER A C 1
ATOM 851 O O . SER A 1 115 ? 22.832 -2.060 -34.551 1.00 43.06 115 SER A O 1
ATOM 853 N N . PHE A 1 116 ? 23.840 -0.462 -35.809 1.00 35.59 116 PHE A N 1
ATOM 854 C CA . PHE A 1 116 ? 22.819 0.571 -35.992 1.00 35.59 116 PHE A CA 1
ATOM 855 C C . PHE A 1 116 ? 22.522 1.586 -34.886 1.00 35.59 116 PHE A C 1
ATOM 857 O O . PHE A 1 116 ? 21.488 1.578 -34.231 1.00 35.59 116 PHE A O 1
ATOM 864 N N . PHE A 1 117 ? 23.450 2.550 -34.819 1.00 35.41 117 PHE A N 1
ATOM 865 C CA . PHE A 1 117 ? 23.226 3.997 -34.950 1.00 35.41 117 PHE A CA 1
ATOM 866 C C . PHE A 1 117 ? 21.937 4.582 -34.343 1.00 35.41 117 PHE A C 1
ATOM 868 O O . PHE A 1 117 ? 20.838 4.468 -34.877 1.00 35.41 117 PHE A O 1
ATOM 875 N N . PHE A 1 118 ? 22.151 5.330 -33.267 1.00 29.62 118 PHE A N 1
ATOM 876 C CA . PHE A 1 118 ? 21.250 6.323 -32.699 1.00 29.62 118 PHE A CA 1
ATOM 877 C C . PHE A 1 118 ? 21.119 7.529 -33.643 1.00 29.62 118 PHE A C 1
ATOM 879 O O . PHE A 1 118 ? 22.141 8.141 -33.941 1.00 29.62 118 PHE A O 1
ATOM 886 N N . VAL A 1 119 ? 19.902 7.921 -34.042 1.00 28.66 119 VAL A N 1
ATOM 887 C CA . VAL A 1 119 ? 19.558 9.332 -34.316 1.00 28.66 119 VAL A CA 1
ATOM 888 C C . VAL A 1 119 ? 18.086 9.590 -33.955 1.00 28.66 119 VAL A C 1
ATOM 890 O O . VAL A 1 119 ? 17.207 8.945 -34.518 1.00 28.66 119 VAL A O 1
ATOM 893 N N . CYS A 1 120 ? 17.924 10.548 -33.031 1.00 36.88 120 CYS A N 1
ATOM 894 C CA . CYS A 1 120 ? 16.784 11.397 -32.637 1.00 36.88 120 CYS A CA 1
ATOM 895 C C . CYS A 1 120 ? 15.374 10.803 -32.516 1.00 36.88 120 CYS A C 1
ATOM 897 O O . CYS A 1 120 ? 14.720 10.562 -33.551 1.00 36.88 120 CYS A O 1
#

pLDDT: mean 73.9, std 19.13, range [28.66, 95.38]

Secondary structure (DSSP, 8-state):
-HHHHHHHHHTT--------PPPPGGG-TTHHHHHHHHHHHHHHHHHTT--GGGHHHHHHHHHHIIIIITSTTTSTTTSHHHHHHHHHHHHHHHHHHHHHHHHHHHHHHHTS-SS-----

Foldseek 3Di:
DLVVVVVCVVVVVVDDDDDDDDFPPVLPPCVVQLVVQLVVQVVVCVVVVPDDPRSVVSSVVSSLVSSPVPDDPDRVCRPVVRVVSSVVRVVVVVVVSVVVVVVVVVVVVVVVPPDDDDDD

Organism: NCBI:txid479676

Radius of gyration: 21.83 Å; chains: 1; bounding box: 51×39×54 Å

Sequence (120 aa):
MFLIVVANMKLKLGTGILIAVPIPKEHSASGSLIESAIQKALNEARDKGITGNAETPFLLARVNELTGGASLSSSILYLDSKDIALVKNNALVGAKIAVCLAQMREDDRHGEFLSFFFVC

InterPro domains:
  IPR007342 Pseudouridine-5'-phosphate glycosidase [PF04227] (5-99)
  IPR022830 Indigoidine synthase A-like [G3DSA:3.40.1790.10] (2-108)
  IPR022830 Indigoidine synthase A-like [SSF110581] (5-101)